Protein AF-A0A918UMA2-F1 (afdb_monomer_lite)

Foldseek 3Di:
DVVVVVLVPDDPLVNQLVVLVVLLVVCVVPDLQSNLLSQLSNVLSVVLCVLVVVLVVVVVCCVVVVDPDDPVNVVSVVVNVVSVVVSVVVNVVCVVVVVVVHDDADPPSNVVSCVVRPDD

Sequence (120 aa):
MSLIAAIAGLPLPIVNLLATLFFYLSNRKGTYFVRWHCTQALVSQVFLLGTNSVGFWWTVSVFMGDVDFTNQYMGYMVTLVLFNLAEFAATIYTAIQTRKGIHVEWWFYGNLTHLICPAK

Radius of gyration: 16.88 Å; chains: 1; bounding box: 39×29×46 Å

Organism: NCBI:txid346377

InterPro domains:
  IPR019109 Magnetosome protein MamF/MmsF [PF09685] (6-101)

pLDDT: mean 86.68, std 10.72, range [48.59, 95.88]

Structure (mmCIF, N/CA/C/O backbone):
data_AF-A0A918UMA2-F1
#
_entry.id   AF-A0A918UMA2-F1
#
loop_
_atom_site.group_PDB
_atom_site.id
_atom_site.type_symbol
_atom_site.label_atom_id
_atom_site.label_alt_id
_atom_site.label_comp_id
_atom_site.label_asym_id
_atom_site.label_entity_id
_atom_site.label_seq_id
_atom_site.pdbx_PDB_ins_code
_atom_site.Cartn_x
_atom_site.Cartn_y
_atom_site.Cartn_z
_atom_site.occupancy
_atom_site.B_iso_or_equiv
_atom_site.auth_seq_id
_atom_site.auth_comp_id
_atom_site.auth_asym_id
_atom_site.auth_atom_id
_atom_site.pdbx_PDB_model_num
ATOM 1 N N . MET A 1 1 ? 18.304 13.559 13.823 1.00 48.59 1 MET A N 1
ATOM 2 C CA . MET A 1 1 ? 18.564 14.125 12.477 1.00 48.59 1 MET A CA 1
ATOM 3 C C . MET A 1 1 ? 18.797 13.032 11.427 1.00 48.59 1 MET A C 1
ATOM 5 O O . MET A 1 1 ? 18.161 13.096 10.390 1.00 48.59 1 MET A O 1
ATOM 9 N N . SER A 1 2 ? 19.593 11.984 11.698 1.00 62.22 2 SER A N 1
ATOM 10 C CA . SER A 1 2 ? 19.835 10.886 10.731 1.00 62.22 2 SER A CA 1
ATOM 11 C C . SER A 1 2 ? 18.600 10.015 10.409 1.00 62.22 2 SER A C 1
ATOM 13 O O . SER A 1 2 ? 18.361 9.707 9.247 1.00 62.22 2 SER A O 1
ATOM 15 N N . LEU A 1 3 ? 17.752 9.698 11.398 1.00 49.84 3 LEU A N 1
ATOM 16 C CA . LEU A 1 3 ? 16.567 8.848 11.183 1.00 49.84 3 LEU A CA 1
ATOM 17 C C . LEU A 1 3 ? 15.540 9.473 10.217 1.00 49.84 3 LEU A C 1
ATOM 19 O O . LEU A 1 3 ? 14.949 8.779 9.404 1.00 49.84 3 LEU A O 1
ATOM 23 N N . ILE A 1 4 ? 15.358 10.796 10.276 1.00 55.97 4 ILE A N 1
ATOM 24 C CA . ILE A 1 4 ? 14.399 11.524 9.429 1.00 55.97 4 ILE A CA 1
ATOM 25 C C . ILE A 1 4 ? 14.901 11.595 7.981 1.00 55.97 4 ILE A C 1
ATOM 27 O O . ILE A 1 4 ? 14.106 11.444 7.062 1.00 55.97 4 ILE A O 1
ATOM 31 N N . ALA A 1 5 ? 16.214 11.739 7.769 1.00 54.94 5 ALA A N 1
ATOM 32 C CA . ALA A 1 5 ? 16.817 11.672 6.437 1.00 54.94 5 ALA A CA 1
ATOM 33 C C . ALA A 1 5 ? 16.719 10.260 5.827 1.00 54.94 5 ALA A C 1
ATOM 35 O O . ALA A 1 5 ? 16.433 10.124 4.641 1.00 54.94 5 ALA A O 1
ATOM 36 N N . ALA A 1 6 ? 16.877 9.210 6.642 1.00 56.66 6 ALA A N 1
ATOM 37 C CA . ALA A 1 6 ? 16.688 7.826 6.207 1.00 56.66 6 ALA A CA 1
ATOM 38 C C . ALA A 1 6 ? 15.221 7.517 5.848 1.00 56.66 6 ALA A C 1
ATOM 40 O O . ALA A 1 6 ? 14.962 6.828 4.868 1.00 56.66 6 ALA A O 1
ATOM 41 N N . ILE A 1 7 ? 14.260 8.066 6.601 1.00 58.66 7 ILE A N 1
ATOM 42 C CA . ILE A 1 7 ? 12.822 7.923 6.316 1.00 58.66 7 ILE A CA 1
ATOM 43 C C . ILE A 1 7 ? 12.410 8.744 5.083 1.00 58.66 7 ILE A C 1
ATOM 45 O O . ILE A 1 7 ? 11.602 8.270 4.294 1.00 58.66 7 ILE A O 1
ATOM 49 N N . ALA A 1 8 ? 12.986 9.933 4.876 1.00 57.31 8 ALA A N 1
ATOM 50 C CA . ALA A 1 8 ? 12.706 10.773 3.707 1.00 57.31 8 ALA A CA 1
ATOM 51 C C . ALA A 1 8 ? 13.289 10.212 2.396 1.00 57.31 8 ALA A C 1
ATOM 53 O O . ALA A 1 8 ? 12.756 10.494 1.327 1.00 57.31 8 ALA A O 1
ATOM 54 N N . GLY A 1 9 ? 14.376 9.433 2.474 1.00 53.72 9 GLY A N 1
ATOM 55 C CA . GLY A 1 9 ? 14.995 8.776 1.318 1.00 53.72 9 GLY A CA 1
ATOM 56 C C . GLY A 1 9 ? 14.391 7.416 0.957 1.00 53.72 9 GLY A C 1
ATOM 57 O O . GLY A 1 9 ? 14.704 6.874 -0.102 1.00 53.72 9 GLY A O 1
ATOM 58 N N . LEU A 1 10 ? 13.541 6.846 1.816 1.00 62.03 10 LEU A N 1
ATOM 59 C CA . LEU A 1 10 ? 12.862 5.589 1.521 1.00 62.03 10 LEU A CA 1
ATOM 60 C C . LEU A 1 10 ? 11.736 5.826 0.501 1.00 62.03 10 LEU A C 1
ATOM 62 O O . LEU A 1 10 ? 10.986 6.795 0.634 1.00 62.03 10 LEU A O 1
ATOM 66 N N . PRO A 1 11 ? 11.561 4.928 -0.486 1.00 68.75 11 PRO A N 1
ATOM 67 C CA . PRO A 1 11 ? 10.400 4.949 -1.360 1.00 68.75 11 PRO A CA 1
ATOM 68 C C . PRO A 1 11 ? 9.116 5.050 -0.532 1.00 68.75 11 PRO A C 1
ATOM 70 O O . PRO A 1 11 ? 8.931 4.284 0.418 1.00 68.75 11 PRO A O 1
ATOM 73 N N . LEU A 1 12 ? 8.218 5.961 -0.919 1.00 69.31 12 LEU A N 1
ATOM 74 C CA . LEU A 1 12 ? 6.922 6.179 -0.260 1.00 69.31 12 LEU A CA 1
ATOM 75 C C . LEU A 1 12 ? 6.173 4.870 0.091 1.00 69.31 12 LEU A C 1
ATOM 77 O O . LEU A 1 12 ? 5.657 4.782 1.208 1.00 69.31 12 LEU A O 1
ATOM 81 N N . PRO A 1 13 ? 6.168 3.817 -0.761 1.00 73.50 13 PRO A N 1
ATOM 82 C CA . PRO A 1 13 ? 5.539 2.538 -0.419 1.00 73.50 13 PRO A CA 1
ATOM 83 C C . PRO A 1 13 ? 6.145 1.836 0.807 1.00 73.50 13 PRO A C 1
ATOM 85 O O . PRO A 1 13 ? 5.418 1.242 1.600 1.00 73.50 13 PRO A O 1
ATOM 88 N N . ILE A 1 14 ? 7.466 1.917 1.007 1.00 79.12 14 ILE A N 1
ATOM 89 C CA . ILE A 1 14 ? 8.140 1.266 2.144 1.00 79.12 14 ILE A CA 1
ATOM 90 C C . ILE A 1 14 ? 7.789 1.985 3.447 1.00 79.12 14 ILE A C 1
ATOM 92 O O . ILE A 1 14 ? 7.527 1.342 4.465 1.00 79.12 14 ILE A O 1
ATOM 96 N N . VAL A 1 15 ? 7.729 3.317 3.409 1.00 82.88 15 VAL A N 1
ATOM 97 C CA . VAL A 1 15 ? 7.318 4.121 4.565 1.00 82.88 15 VAL A CA 1
ATOM 98 C C . VAL A 1 15 ? 5.868 3.810 4.947 1.00 82.88 15 VAL A C 1
ATOM 100 O O . VAL A 1 15 ? 5.594 3.585 6.127 1.00 82.88 15 VAL A O 1
ATOM 103 N N . ASN A 1 16 ? 4.957 3.712 3.973 1.00 85.62 16 ASN A N 1
ATOM 104 C CA . ASN A 1 16 ? 3.553 3.369 4.228 1.00 85.62 16 ASN A CA 1
ATOM 105 C C . ASN A 1 16 ? 3.381 1.955 4.804 1.00 85.62 16 ASN A C 1
ATOM 107 O O . ASN A 1 16 ? 2.604 1.759 5.745 1.00 85.62 16 ASN A O 1
ATOM 111 N N . LEU A 1 17 ? 4.133 0.973 4.302 1.00 86.38 17 LEU A N 1
ATOM 112 C CA . LEU A 1 17 ? 4.119 -0.384 4.846 1.00 86.38 17 LEU A CA 1
ATOM 113 C C . LEU A 1 17 ? 4.607 -0.417 6.299 1.00 86.38 17 LEU A C 1
ATOM 115 O O . LEU A 1 17 ? 3.959 -1.012 7.158 1.00 86.38 17 LEU A O 1
ATOM 119 N N . LEU A 1 18 ? 5.729 0.240 6.598 1.00 87.06 18 LEU A N 1
ATOM 120 C CA . LEU A 1 18 ? 6.245 0.294 7.966 1.00 87.06 18 LEU A CA 1
ATOM 121 C C . LEU A 1 18 ? 5.265 1.012 8.898 1.00 87.06 18 LEU A C 1
ATOM 123 O O . LEU A 1 18 ? 4.997 0.523 9.996 1.00 87.06 18 LEU A O 1
ATOM 127 N N . ALA A 1 19 ? 4.683 2.128 8.456 1.00 86.88 19 ALA A N 1
ATOM 128 C CA . ALA A 1 19 ? 3.691 2.865 9.230 1.00 86.88 19 ALA A CA 1
ATOM 129 C C . ALA A 1 19 ? 2.470 1.993 9.568 1.00 86.88 19 ALA A C 1
ATOM 131 O O . ALA A 1 19 ? 2.082 1.904 10.735 1.00 86.88 19 ALA A O 1
ATOM 132 N N . THR A 1 20 ? 1.900 1.302 8.578 1.00 90.12 20 THR A N 1
ATOM 133 C CA . THR A 1 20 ? 0.747 0.408 8.790 1.00 90.12 20 THR A CA 1
ATOM 134 C C . THR A 1 20 ? 1.102 -0.810 9.640 1.00 90.12 20 THR A C 1
ATOM 136 O O . THR A 1 20 ? 0.307 -1.199 10.499 1.00 90.12 20 THR A O 1
ATOM 139 N N . LEU A 1 21 ? 2.310 -1.361 9.500 1.00 90.31 21 LEU A N 1
ATOM 140 C CA . LEU A 1 21 ? 2.803 -2.456 10.335 1.00 90.31 21 LEU A CA 1
ATOM 141 C C . LEU A 1 21 ? 2.922 -2.043 11.805 1.00 90.31 21 LEU A C 1
ATOM 143 O O . LEU A 1 21 ? 2.391 -2.730 12.680 1.00 90.31 21 LEU A O 1
ATOM 147 N N . PHE A 1 22 ? 3.583 -0.920 12.096 1.00 90.25 22 PHE A N 1
ATOM 148 C CA . PHE A 1 22 ? 3.702 -0.426 13.469 1.00 90.25 22 PHE A CA 1
ATOM 149 C C . PHE A 1 22 ? 2.336 -0.076 14.061 1.00 90.25 22 PHE A C 1
ATOM 151 O O . PHE A 1 22 ? 2.071 -0.394 15.224 1.00 90.25 22 PHE A O 1
ATOM 158 N N . PHE A 1 23 ? 1.442 0.511 13.263 1.00 88.00 23 PHE A N 1
ATOM 159 C CA . PHE A 1 23 ? 0.089 0.835 13.703 1.00 88.00 23 PHE A CA 1
ATOM 160 C C . PHE A 1 23 ? -0.726 -0.424 14.035 1.00 88.00 23 PHE A C 1
ATOM 162 O O . PHE A 1 23 ? -1.381 -0.478 15.080 1.00 88.00 23 PHE A O 1
ATOM 169 N N . TYR A 1 24 ? -0.619 -1.471 13.214 1.00 89.56 24 TYR A N 1
ATOM 170 C CA . TYR A 1 24 ? -1.203 -2.779 13.499 1.00 89.56 24 TYR A CA 1
ATOM 171 C C . TYR A 1 24 ? -0.624 -3.408 14.774 1.00 89.56 24 TYR A C 1
ATOM 173 O O . TYR A 1 24 ? -1.381 -3.843 15.644 1.00 89.56 24 TYR A O 1
ATOM 181 N N . LEU A 1 25 ? 0.704 -3.419 14.932 1.00 88.38 25 LEU A N 1
ATOM 182 C CA . LEU A 1 25 ? 1.360 -3.990 16.113 1.00 88.38 25 LEU A CA 1
ATOM 183 C C . LEU A 1 25 ? 0.971 -3.261 17.404 1.00 88.38 25 LEU A C 1
ATOM 185 O O . LEU A 1 25 ? 0.756 -3.916 18.425 1.00 88.38 25 LEU A O 1
ATOM 189 N N . SER A 1 26 ? 0.832 -1.935 17.352 1.00 90.25 26 SER A N 1
ATOM 190 C CA . SER A 1 26 ? 0.386 -1.114 18.483 1.00 90.25 26 SER A CA 1
ATOM 191 C C . SER A 1 26 ? -1.066 -1.417 18.876 1.00 90.25 26 SER A C 1
ATOM 193 O O . SER A 1 26 ? -1.381 -1.525 20.061 1.00 90.25 26 SER A O 1
ATOM 195 N N . ASN A 1 27 ? -1.937 -1.659 17.892 1.00 87.62 27 ASN A N 1
ATOM 196 C CA . ASN A 1 27 ? -3.375 -1.845 18.107 1.00 87.62 27 ASN A CA 1
ATOM 197 C C . ASN A 1 27 ? -3.841 -3.310 18.107 1.00 87.62 27 ASN A C 1
ATOM 199 O O . ASN A 1 27 ? -5.040 -3.580 18.194 1.00 87.62 27 ASN A O 1
ATOM 203 N N . ARG A 1 28 ? -2.927 -4.288 18.078 1.00 82.62 28 ARG A N 1
ATOM 204 C CA . ARG A 1 28 ? -3.278 -5.724 18.030 1.00 82.62 28 ARG A CA 1
ATOM 205 C C . ARG A 1 28 ? -4.127 -6.213 19.215 1.00 82.62 28 ARG A C 1
ATOM 207 O O . ARG A 1 28 ? -4.814 -7.226 19.091 1.00 82.62 28 ARG A O 1
ATOM 214 N N . LYS A 1 29 ? -4.051 -5.527 20.363 1.00 83.12 29 LYS A N 1
ATOM 215 C CA . LYS A 1 29 ? -4.846 -5.795 21.581 1.00 83.12 29 LYS A CA 1
ATOM 216 C C . LYS A 1 29 ? -6.037 -4.836 21.750 1.00 83.12 29 LYS A C 1
ATOM 218 O O . LYS A 1 29 ? -6.697 -4.886 22.781 1.00 83.12 29 LYS A O 1
ATOM 223 N N . GLY A 1 30 ? -6.276 -3.948 20.783 1.00 83.75 30 GLY A N 1
ATOM 224 C CA . GLY A 1 30 ? -7.388 -3.001 20.801 1.00 83.75 30 GLY A CA 1
ATOM 225 C C . GLY A 1 30 ? -8.741 -3.658 20.518 1.00 83.75 30 GLY A C 1
ATOM 226 O O . GLY A 1 30 ? -8.865 -4.883 20.454 1.00 83.75 30 GLY A O 1
ATOM 227 N N . THR A 1 31 ? -9.766 -2.825 20.325 1.00 90.69 31 THR A N 1
ATOM 228 C CA . THR A 1 31 ? -11.111 -3.286 19.955 1.00 90.69 31 THR A CA 1
ATOM 229 C C . THR A 1 31 ? -11.104 -3.969 18.588 1.00 90.69 31 THR A C 1
ATOM 231 O O . THR A 1 31 ? -10.238 -3.704 17.748 1.00 90.69 31 THR A O 1
ATOM 234 N N . TYR A 1 32 ? -12.094 -4.835 18.347 1.00 89.31 32 TYR A N 1
ATOM 235 C CA . TYR A 1 32 ? -12.234 -5.536 17.069 1.00 89.31 32 TYR A CA 1
ATOM 236 C C . TYR A 1 32 ? -12.219 -4.568 15.879 1.00 89.31 32 TYR A C 1
ATOM 238 O O . TYR A 1 32 ? -11.447 -4.765 14.948 1.00 89.31 32 TYR A O 1
ATOM 246 N N . PHE A 1 33 ? -12.985 -3.478 15.970 1.00 89.50 33 PHE A N 1
ATOM 247 C CA . PHE A 1 33 ? -13.071 -2.443 14.940 1.00 89.50 33 PHE A CA 1
ATOM 248 C C . PHE A 1 33 ? -11.700 -1.859 14.569 1.00 89.50 33 PHE A C 1
ATOM 250 O O . PHE A 1 33 ? -11.333 -1.821 13.396 1.00 89.50 33 PHE A O 1
ATOM 257 N N . VAL A 1 34 ? -10.911 -1.446 15.569 1.00 89.00 34 VAL A N 1
ATOM 258 C CA . VAL A 1 34 ? -9.586 -0.856 15.323 1.00 89.00 34 VAL A CA 1
ATOM 259 C C . VAL A 1 34 ? -8.643 -1.907 14.747 1.00 89.00 34 VAL A C 1
ATOM 261 O O . VAL A 1 34 ? -7.982 -1.650 13.740 1.00 89.00 34 VAL A O 1
ATOM 264 N N . ARG A 1 35 ? -8.610 -3.107 15.340 1.00 90.88 35 ARG A N 1
ATOM 265 C CA . ARG A 1 35 ? -7.748 -4.201 14.878 1.00 90.88 35 ARG A CA 1
ATOM 266 C C . ARG A 1 35 ? -8.047 -4.576 13.428 1.00 90.88 35 ARG A C 1
ATOM 268 O O . ARG A 1 35 ? -7.114 -4.709 12.645 1.00 90.88 35 ARG A O 1
ATOM 275 N N . TRP A 1 36 ? -9.324 -4.694 13.069 1.00 93.62 36 TRP A N 1
ATOM 276 C CA . TRP A 1 36 ? -9.765 -5.045 11.723 1.00 93.62 36 TRP A CA 1
ATOM 277 C C . TRP A 1 36 ? -9.317 -4.007 10.692 1.00 93.62 36 TRP A C 1
ATOM 279 O O . TRP A 1 36 ? -8.674 -4.364 9.709 1.00 93.62 36 TRP A O 1
ATOM 289 N N . HIS A 1 37 ? -9.539 -2.713 10.947 1.00 91.88 37 HIS A N 1
ATOM 290 C CA . HIS A 1 37 ? -9.099 -1.662 10.023 1.00 91.88 37 HIS A CA 1
ATOM 291 C C . HIS A 1 37 ? -7.574 -1.573 9.901 1.00 91.88 37 HIS A C 1
ATOM 293 O O . HIS A 1 37 ? -7.066 -1.356 8.801 1.00 91.88 37 HIS A O 1
ATOM 299 N N . CYS A 1 38 ? -6.837 -1.808 10.993 1.00 91.75 38 CYS A N 1
ATOM 300 C CA . CYS A 1 38 ? -5.378 -1.915 10.932 1.00 91.75 38 CYS A CA 1
ATOM 301 C C . CYS A 1 38 ? -4.932 -3.099 10.066 1.00 91.75 38 CYS A C 1
ATOM 303 O O . CYS A 1 38 ? -3.980 -2.974 9.303 1.00 91.75 38 CYS A O 1
ATOM 305 N N . THR A 1 39 ? -5.608 -4.246 10.175 1.00 92.75 39 THR A N 1
ATOM 306 C CA . THR A 1 39 ? -5.303 -5.426 9.362 1.00 92.75 39 THR A CA 1
ATOM 307 C C . THR A 1 39 ? -5.634 -5.192 7.889 1.00 92.75 39 THR A C 1
ATOM 309 O O . THR A 1 39 ? -4.788 -5.494 7.054 1.00 92.75 39 THR A O 1
ATOM 312 N N . GLN A 1 40 ? -6.781 -4.587 7.558 1.00 93.12 40 GLN A N 1
ATOM 313 C CA . GLN A 1 40 ? -7.127 -4.251 6.170 1.00 93.12 40 GLN A CA 1
ATOM 314 C C . GLN A 1 40 ? -6.079 -3.333 5.529 1.00 93.12 40 GLN A C 1
ATOM 316 O O . GLN A 1 40 ? -5.638 -3.597 4.412 1.00 93.12 40 GLN A O 1
ATOM 321 N N . ALA A 1 41 ? -5.646 -2.294 6.251 1.00 92.62 41 ALA A N 1
ATOM 322 C CA . ALA A 1 41 ? -4.609 -1.381 5.775 1.00 92.62 41 ALA A CA 1
ATOM 323 C C . ALA A 1 41 ? -3.241 -2.072 5.640 1.00 92.62 41 ALA A C 1
ATOM 325 O O . ALA A 1 41 ? -2.517 -1.839 4.681 1.00 92.62 41 ALA A O 1
ATOM 326 N N . LEU A 1 42 ? -2.873 -2.959 6.570 1.00 93.19 42 LEU A N 1
ATOM 327 C CA . LEU A 1 42 ? -1.623 -3.713 6.459 1.00 93.19 42 LEU A CA 1
ATOM 328 C C . LEU A 1 42 ? -1.637 -4.648 5.241 1.00 93.19 42 LEU A C 1
ATOM 330 O O . LEU A 1 42 ? -0.657 -4.716 4.504 1.0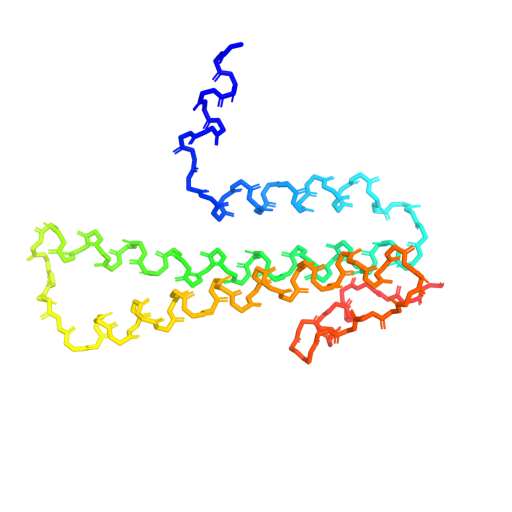0 93.19 42 LEU A O 1
ATOM 334 N N . VAL A 1 43 ? -2.750 -5.350 5.013 1.00 93.12 43 VAL A N 1
ATOM 335 C CA . VAL A 1 43 ? -2.904 -6.238 3.856 1.00 93.12 43 VAL A CA 1
ATOM 336 C C . VAL A 1 43 ? -2.811 -5.435 2.556 1.00 93.12 43 VAL A C 1
ATOM 338 O O . VAL A 1 43 ? -2.065 -5.847 1.669 1.00 93.12 43 VAL A O 1
ATOM 341 N N . SER A 1 44 ? -3.471 -4.272 2.445 1.00 93.12 44 SER A N 1
ATOM 342 C CA . SER A 1 44 ? -3.367 -3.436 1.236 1.00 93.12 44 SER A CA 1
ATOM 343 C C . SER A 1 44 ? -1.923 -3.011 0.951 1.00 93.12 44 SER A C 1
ATOM 345 O O . SER A 1 44 ? -1.464 -3.121 -0.187 1.00 93.12 44 SER A O 1
ATOM 347 N N . GLN A 1 45 ? -1.172 -2.615 1.984 1.00 92.25 45 GLN A N 1
ATOM 348 C CA . GLN A 1 45 ? 0.226 -2.206 1.839 1.00 92.25 45 GLN A CA 1
ATOM 349 C C . GLN A 1 45 ? 1.157 -3.368 1.470 1.00 92.25 45 GLN A C 1
ATOM 351 O O . GLN A 1 45 ? 2.089 -3.177 0.690 1.00 92.25 45 GLN A O 1
ATOM 356 N N . VAL A 1 46 ? 0.902 -4.586 1.960 1.00 91.81 46 VAL A N 1
ATOM 357 C CA . VAL A 1 46 ? 1.663 -5.782 1.548 1.00 91.81 46 VAL A CA 1
ATOM 358 C C . VAL A 1 46 ? 1.437 -6.094 0.065 1.00 91.81 46 VAL A C 1
ATOM 360 O O . VAL A 1 46 ? 2.396 -6.380 -0.653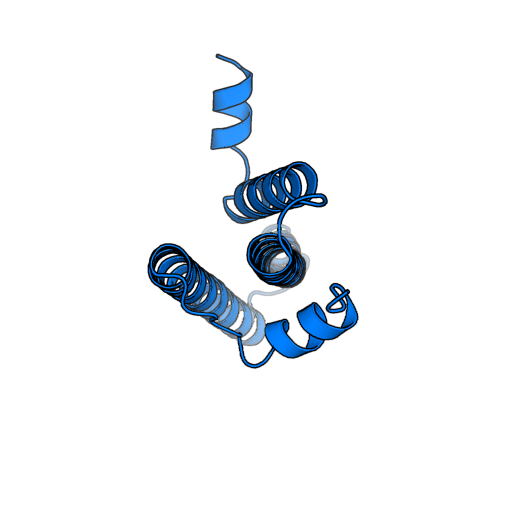 1.00 91.81 46 VAL A O 1
ATOM 363 N N . PHE A 1 47 ? 0.196 -5.993 -0.421 1.00 91.38 47 PHE A N 1
ATOM 364 C CA . PHE A 1 47 ? -0.102 -6.172 -1.846 1.00 91.38 47 PHE A CA 1
ATOM 365 C C . PHE A 1 47 ? 0.558 -5.088 -2.707 1.00 91.38 47 PHE A C 1
ATOM 367 O O . PHE A 1 47 ? 1.204 -5.414 -3.707 1.00 91.38 47 PHE A O 1
ATOM 374 N N . LEU A 1 48 ? 0.467 -3.820 -2.290 1.00 91.44 48 LEU A N 1
ATOM 375 C CA . LEU A 1 48 ? 1.144 -2.711 -2.963 1.00 91.44 48 LEU A CA 1
ATOM 376 C C . LEU A 1 48 ? 2.660 -2.892 -3.002 1.00 91.44 48 LEU A C 1
ATOM 378 O O . LEU A 1 48 ? 3.278 -2.564 -4.014 1.00 91.44 48 LEU A O 1
ATOM 382 N N . LEU A 1 49 ? 3.275 -3.397 -1.931 1.00 90.75 49 LEU A N 1
ATOM 383 C CA . LEU A 1 49 ? 4.708 -3.682 -1.921 1.00 90.75 49 LEU A CA 1
ATOM 384 C C . LEU A 1 49 ? 5.062 -4.692 -3.018 1.00 90.75 49 LEU A C 1
ATOM 386 O O . LEU A 1 49 ? 6.035 -4.476 -3.740 1.00 90.75 49 LEU A O 1
ATOM 390 N N . GLY A 1 50 ? 4.272 -5.758 -3.171 1.00 90.69 50 GLY A N 1
ATOM 391 C CA . GLY A 1 50 ? 4.480 -6.766 -4.209 1.00 90.69 50 GLY A CA 1
ATOM 392 C C . GLY A 1 50 ? 4.431 -6.170 -5.617 1.00 90.69 50 GLY A C 1
ATOM 393 O O . GLY A 1 50 ? 5.379 -6.325 -6.389 1.00 90.69 50 GLY A O 1
ATOM 39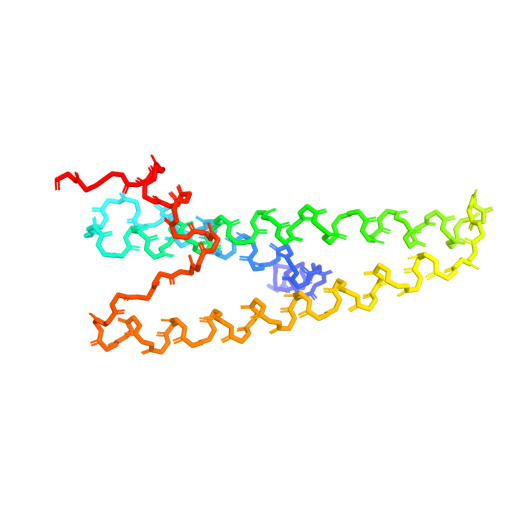4 N N . THR A 1 51 ? 3.374 -5.418 -5.936 1.00 91.56 51 THR A N 1
ATOM 395 C CA . THR A 1 51 ? 3.218 -4.805 -7.266 1.00 91.56 51 THR A CA 1
ATOM 396 C C . THR A 1 51 ? 4.280 -3.737 -7.538 1.00 91.56 51 THR A C 1
ATOM 398 O O . THR A 1 51 ? 4.859 -3.706 -8.628 1.00 91.56 51 THR A O 1
ATOM 401 N N . ASN A 1 52 ? 4.599 -2.895 -6.549 1.00 90.69 52 ASN A N 1
ATOM 402 C CA . ASN A 1 52 ? 5.658 -1.891 -6.676 1.00 90.69 52 ASN A CA 1
ATOM 403 C C . ASN A 1 52 ? 7.046 -2.529 -6.834 1.00 90.69 52 ASN A C 1
ATOM 405 O O . ASN A 1 52 ? 7.843 -2.039 -7.628 1.00 90.69 52 ASN A O 1
ATOM 409 N N . SER A 1 53 ? 7.328 -3.639 -6.145 1.00 89.75 53 SER A N 1
ATOM 410 C CA . SER A 1 53 ? 8.620 -4.335 -6.251 1.00 89.75 53 SER A CA 1
ATOM 411 C C . SER A 1 53 ? 8.843 -4.924 -7.643 1.00 89.75 53 SER A C 1
ATOM 413 O O . SER A 1 53 ? 9.940 -4.806 -8.183 1.00 89.75 53 SER A O 1
ATOM 415 N N . VAL A 1 54 ? 7.807 -5.510 -8.255 1.00 91.31 54 VAL A N 1
ATOM 416 C CA . VAL A 1 54 ? 7.881 -5.999 -9.643 1.00 91.31 54 VAL A CA 1
ATOM 417 C C . VAL A 1 54 ? 8.159 -4.843 -10.607 1.00 91.31 54 VAL A C 1
ATOM 419 O O . VAL A 1 54 ? 9.052 -4.949 -11.443 1.00 91.31 54 VAL A O 1
ATOM 422 N N . GLY A 1 55 ? 7.458 -3.714 -10.452 1.00 91.12 55 GLY A N 1
ATOM 423 C CA . GLY A 1 55 ? 7.699 -2.524 -11.275 1.00 91.12 55 GLY A CA 1
ATOM 424 C C . GLY A 1 55 ? 9.101 -1.953 -11.101 1.00 91.12 55 GLY A C 1
ATOM 425 O O . GLY A 1 55 ? 9.745 -1.594 -12.083 1.00 91.12 55 GLY A O 1
ATOM 426 N N . PHE A 1 56 ? 9.600 -1.923 -9.866 1.00 90.69 56 PHE A N 1
ATOM 427 C CA . PHE A 1 56 ? 10.948 -1.463 -9.555 1.00 90.69 56 PHE A CA 1
ATOM 428 C C . PHE A 1 56 ? 12.013 -2.330 -10.233 1.00 90.69 56 PHE A C 1
ATOM 430 O O . PHE A 1 56 ? 12.846 -1.797 -10.960 1.00 90.69 56 PHE A O 1
ATOM 437 N N . TRP A 1 57 ? 11.965 -3.654 -10.061 1.00 89.75 57 TRP A N 1
ATOM 438 C CA . TRP A 1 57 ? 12.955 -4.548 -10.669 1.00 89.75 57 TRP A CA 1
ATOM 439 C C . TRP A 1 57 ? 12.888 -4.558 -12.194 1.00 89.75 57 TRP A C 1
ATOM 441 O O . TRP A 1 57 ? 13.930 -4.608 -12.841 1.00 89.75 57 TRP A O 1
ATOM 451 N N . TRP A 1 58 ? 11.691 -4.432 -12.770 1.00 91.56 58 TRP A N 1
ATOM 452 C CA . TRP A 1 58 ? 11.545 -4.276 -14.217 1.00 91.56 58 TRP A CA 1
ATOM 453 C C . TRP A 1 58 ? 12.115 -2.934 -14.704 1.00 91.56 58 TRP A C 1
ATOM 455 O O . TRP A 1 58 ? 12.793 -2.871 -15.722 1.00 91.56 58 TRP A O 1
ATOM 465 N N . THR A 1 59 ? 11.922 -1.851 -13.947 1.00 90.12 59 THR A N 1
ATOM 466 C CA . THR A 1 59 ? 12.541 -0.552 -14.264 1.00 90.12 59 THR A CA 1
ATOM 467 C C . THR A 1 59 ? 14.068 -0.647 -14.216 1.00 90.12 59 THR A C 1
ATOM 469 O O . THR A 1 59 ? 14.748 -0.119 -15.095 1.00 90.12 59 THR A O 1
ATOM 472 N N . VAL A 1 60 ? 14.612 -1.345 -13.213 1.00 90.44 60 VAL A N 1
ATOM 473 C CA . VAL A 1 60 ? 16.056 -1.587 -13.086 1.00 90.44 60 VAL A CA 1
ATOM 474 C C . VAL A 1 60 ? 16.582 -2.387 -14.278 1.00 90.44 60 VAL A C 1
ATOM 476 O O . VAL A 1 60 ? 17.574 -1.968 -14.865 1.00 90.44 60 VAL A O 1
ATOM 479 N N . SER A 1 61 ? 15.917 -3.472 -14.690 1.00 89.69 61 SER A N 1
ATOM 480 C CA . SER A 1 61 ? 16.378 -4.286 -15.827 1.00 89.69 61 SER A CA 1
ATOM 481 C C . SER A 1 61 ? 16.338 -3.529 -17.158 1.00 89.69 61 SER A C 1
ATOM 483 O O . SER A 1 61 ? 17.251 -3.673 -17.970 1.00 89.69 61 SER A O 1
ATOM 485 N N . VAL A 1 62 ? 15.341 -2.661 -17.360 1.00 92.12 62 VAL A N 1
ATOM 486 C CA . VAL A 1 62 ? 15.287 -1.764 -18.526 1.00 92.12 62 VAL A CA 1
ATOM 487 C C . VAL A 1 62 ? 16.431 -0.748 -18.494 1.00 92.12 62 VAL A C 1
ATOM 489 O O . VAL A 1 62 ? 17.054 -0.487 -19.5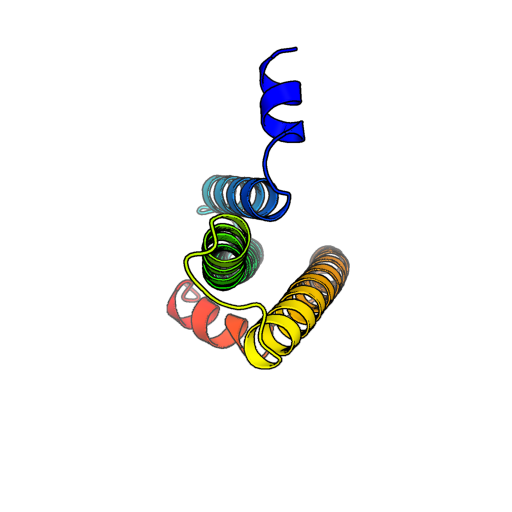19 1.00 92.12 62 VAL A O 1
ATOM 492 N N . PHE A 1 63 ? 16.751 -0.189 -17.323 1.00 91.19 63 PHE A N 1
ATOM 493 C CA . PHE A 1 63 ? 17.840 0.783 -17.186 1.00 91.19 63 PHE A CA 1
ATOM 494 C C . PHE A 1 63 ? 19.233 0.153 -17.338 1.00 91.19 63 PHE A C 1
ATOM 496 O O . PHE A 1 63 ? 20.140 0.790 -17.869 1.00 91.19 63 PHE A O 1
ATOM 503 N N . MET A 1 64 ? 19.406 -1.094 -16.891 1.00 92.25 64 MET A N 1
ATOM 504 C CA . MET A 1 64 ? 20.652 -1.855 -17.055 1.00 92.25 64 MET A CA 1
ATOM 505 C C . MET A 1 64 ? 20.839 -2.390 -18.484 1.00 92.25 64 MET A C 1
ATOM 507 O O . MET A 1 64 ? 21.937 -2.822 -18.824 1.00 92.25 64 MET A O 1
ATOM 511 N N . GLY A 1 65 ? 19.810 -2.302 -19.334 1.00 88.56 65 GLY A N 1
ATOM 512 C CA . GLY A 1 65 ? 19.850 -2.762 -20.724 1.00 88.56 65 GLY A CA 1
ATOM 513 C C . GLY A 1 65 ? 19.631 -4.268 -20.891 1.00 88.56 65 GLY A C 1
ATOM 514 O O . GLY A 1 65 ? 19.857 -4.790 -21.978 1.00 88.56 65 GLY A O 1
ATOM 515 N N . ASP A 1 66 ? 19.180 -4.961 -19.841 1.00 86.44 66 ASP A N 1
ATOM 516 C CA . ASP A 1 66 ? 18.891 -6.400 -19.879 1.00 86.44 66 ASP A CA 1
ATOM 517 C C . ASP A 1 66 ? 17.567 -6.706 -20.602 1.00 86.44 66 ASP A C 1
ATOM 519 O O . ASP A 1 66 ? 17.356 -7.817 -21.091 1.00 86.44 66 ASP A O 1
ATOM 523 N N . VAL A 1 67 ? 16.647 -5.735 -20.636 1.00 88.06 67 VAL A N 1
ATOM 524 C CA . VAL A 1 67 ? 15.313 -5.862 -21.238 1.00 88.06 67 VAL A CA 1
ATOM 525 C C . VAL A 1 67 ? 14.972 -4.595 -22.017 1.00 88.06 67 VAL A C 1
ATOM 527 O O . VAL A 1 67 ? 15.158 -3.485 -21.522 1.00 88.06 67 VAL A O 1
ATOM 530 N N . ASP A 1 68 ? 14.410 -4.756 -23.213 1.00 89.12 68 ASP A N 1
ATOM 531 C CA . ASP A 1 68 ? 13.972 -3.624 -24.026 1.00 89.12 68 ASP A CA 1
ATOM 532 C C . ASP A 1 68 ? 12.798 -2.865 -23.390 1.00 89.12 68 ASP A C 1
ATOM 534 O O . ASP A 1 68 ? 11.917 -3.422 -22.723 1.00 89.12 68 ASP A O 1
ATOM 538 N N . PHE A 1 69 ? 12.738 -1.564 -23.668 1.00 90.25 69 PHE A N 1
ATOM 539 C CA . PHE A 1 69 ? 11.585 -0.742 -23.327 1.00 90.25 69 PHE A CA 1
ATOM 540 C C . PHE A 1 69 ? 10.395 -1.117 -24.226 1.00 90.25 69 PHE A C 1
ATOM 542 O O . PHE A 1 69 ? 10.337 -0.755 -25.400 1.00 90.25 69 PHE A O 1
ATOM 549 N N . THR A 1 70 ? 9.437 -1.864 -23.674 1.00 93.75 70 THR A N 1
ATOM 550 C CA . THR A 1 70 ? 8.285 -2.405 -24.415 1.00 93.75 70 THR A CA 1
ATOM 551 C C . THR A 1 70 ? 6.964 -1.730 -24.040 1.00 93.75 70 THR A C 1
ATOM 553 O O . THR A 1 70 ? 6.793 -1.182 -22.949 1.00 93.75 70 THR A O 1
ATOM 556 N N . ASN A 1 71 ? 5.959 -1.864 -24.914 1.00 94.69 71 ASN A N 1
ATOM 557 C CA . ASN A 1 71 ? 4.581 -1.444 -24.620 1.00 94.69 71 ASN A CA 1
ATOM 558 C C . ASN A 1 71 ? 4.001 -2.150 -23.380 1.00 94.69 71 ASN A C 1
ATOM 560 O O . ASN A 1 71 ? 3.178 -1.574 -22.673 1.00 94.69 71 ASN A O 1
ATOM 564 N N . GLN A 1 72 ? 4.434 -3.385 -23.101 1.00 94.06 72 GLN A N 1
ATOM 565 C CA . GLN A 1 72 ? 4.024 -4.133 -21.910 1.00 94.06 72 GLN A CA 1
ATOM 566 C C . GLN A 1 72 ? 4.546 -3.476 -20.632 1.00 94.06 72 GLN A C 1
ATOM 568 O O . GLN A 1 72 ? 3.773 -3.281 -19.695 1.00 94.06 72 GLN A O 1
ATOM 573 N N . TYR A 1 73 ? 5.821 -3.075 -20.622 1.00 92.94 73 TYR A N 1
ATOM 574 C CA . TYR A 1 73 ? 6.408 -2.323 -19.516 1.00 92.94 73 TYR A CA 1
ATOM 575 C C . TYR A 1 73 ? 5.663 -1.001 -19.289 1.00 92.94 73 TYR A C 1
ATOM 577 O O . TYR A 1 73 ? 5.226 -0.725 -18.173 1.00 92.94 73 TYR A O 1
ATOM 585 N N . MET A 1 74 ? 5.424 -0.216 -20.347 1.00 93.50 74 MET A N 1
ATOM 586 C CA . MET A 1 74 ? 4.659 1.033 -20.231 1.00 93.50 74 MET A CA 1
ATOM 587 C C . MET A 1 74 ? 3.252 0.807 -19.670 1.00 93.50 74 MET A C 1
ATOM 589 O O . MET A 1 74 ? 2.830 1.525 -18.762 1.00 93.50 74 MET A O 1
ATOM 593 N N . GLY A 1 75 ? 2.536 -0.198 -20.185 1.00 95.88 75 GLY A N 1
ATOM 594 C CA . GLY A 1 75 ? 1.206 -0.559 -19.700 1.00 95.88 75 GLY A CA 1
ATOM 595 C C . GLY A 1 75 ? 1.222 -0.918 -18.216 1.00 95.88 75 GLY A C 1
ATOM 596 O O . GLY A 1 75 ? 0.431 -0.375 -17.446 1.00 95.88 75 GLY A O 1
ATOM 597 N N . TYR A 1 76 ? 2.180 -1.751 -17.800 1.00 94.81 76 TYR A N 1
ATOM 598 C CA . TYR A 1 76 ? 2.363 -2.120 -16.400 1.00 94.81 76 TYR A CA 1
ATOM 599 C C . TYR A 1 76 ? 2.627 -0.899 -15.510 1.00 94.81 76 TYR A C 1
ATOM 601 O O . TYR A 1 76 ? 1.985 -0.750 -14.471 1.00 94.81 76 TYR A O 1
ATOM 609 N N . MET A 1 77 ? 3.516 0.010 -15.922 1.00 93.38 77 MET A N 1
ATOM 610 C CA . MET A 1 77 ? 3.844 1.211 -15.145 1.00 93.38 77 MET A CA 1
ATOM 611 C C . MET A 1 77 ? 2.645 2.155 -14.993 1.00 93.38 77 MET A C 1
ATOM 613 O O . MET A 1 77 ? 2.412 2.674 -13.900 1.00 93.38 77 MET A O 1
ATOM 617 N N . VAL A 1 78 ? 1.835 2.335 -16.042 1.00 95.38 78 VAL A N 1
ATOM 618 C CA . VAL A 1 78 ? 0.588 3.116 -15.956 1.00 95.38 78 VAL A CA 1
ATOM 619 C C . VAL A 1 78 ? -0.393 2.460 -14.985 1.00 95.38 78 VAL A C 1
ATOM 621 O O . VAL A 1 78 ? -0.931 3.136 -14.105 1.00 95.38 78 VAL A O 1
ATOM 624 N N . THR A 1 79 ? -0.598 1.144 -15.087 1.00 94.75 79 THR A N 1
ATOM 625 C CA . THR A 1 79 ? -1.453 0.401 -14.150 1.00 94.75 79 THR A CA 1
ATOM 626 C C . THR A 1 79 ? -0.952 0.531 -12.712 1.00 94.75 79 THR A C 1
ATOM 628 O O . THR A 1 79 ? -1.750 0.771 -11.809 1.00 94.75 79 THR A O 1
ATOM 631 N N . LEU A 1 80 ? 0.358 0.443 -12.490 1.00 93.69 80 LEU A N 1
ATOM 632 C CA . LEU A 1 80 ? 0.984 0.571 -11.177 1.00 93.69 80 LEU A CA 1
ATOM 633 C C . LEU A 1 80 ? 0.752 1.954 -10.557 1.00 93.69 80 LEU A C 1
ATOM 635 O O . LEU A 1 80 ? 0.426 2.044 -9.370 1.00 93.69 80 LEU A O 1
ATOM 639 N N . VAL A 1 81 ? 0.855 3.027 -11.345 1.00 92.31 81 VAL A N 1
ATOM 640 C CA . VAL A 1 81 ? 0.537 4.389 -10.885 1.00 92.31 81 VAL A CA 1
ATOM 641 C C . VAL A 1 81 ? -0.943 4.510 -10.521 1.00 92.31 81 VAL A C 1
ATOM 643 O O . VAL A 1 81 ? -1.267 5.008 -9.442 1.00 92.31 81 VAL A O 1
ATOM 646 N N . LEU A 1 82 ? -1.844 4.009 -11.371 1.00 94.62 82 LEU A N 1
ATOM 647 C CA . LEU A 1 82 ? -3.286 4.032 -11.103 1.00 94.62 82 LEU A CA 1
ATOM 648 C C . LEU A 1 82 ? -3.649 3.250 -9.834 1.00 94.62 82 LEU A C 1
ATOM 650 O O . LEU A 1 82 ? -4.442 3.735 -9.030 1.00 94.62 82 LEU A O 1
ATOM 654 N N . PHE A 1 83 ? -3.040 2.082 -9.616 1.00 92.06 83 PHE A N 1
ATOM 655 C CA . PHE A 1 83 ? -3.245 1.285 -8.405 1.00 92.06 83 PHE A CA 1
ATOM 656 C C . PHE A 1 83 ? -2.775 2.014 -7.143 1.00 92.06 83 PHE A C 1
ATOM 658 O O . PHE A 1 83 ? -3.511 2.040 -6.159 1.00 92.06 83 PHE A O 1
ATOM 665 N N . ASN A 1 84 ? -1.593 2.643 -7.166 1.00 91.19 84 ASN A N 1
ATOM 666 C CA . ASN A 1 84 ? -1.105 3.430 -6.027 1.00 91.19 84 ASN A CA 1
ATOM 667 C C . ASN A 1 84 ? -2.029 4.624 -5.726 1.00 91.19 84 ASN A C 1
ATOM 669 O O . ASN A 1 84 ? -2.338 4.880 -4.564 1.00 91.19 84 ASN A O 1
ATOM 673 N N . LEU A 1 85 ? -2.511 5.335 -6.753 1.00 91.81 85 LEU A N 1
ATOM 674 C CA . LEU A 1 85 ? -3.443 6.455 -6.574 1.00 91.81 85 LEU A CA 1
ATOM 675 C C . LEU A 1 85 ? -4.799 6.002 -6.020 1.00 91.81 85 LEU A C 1
ATOM 677 O O . LEU A 1 85 ? -5.337 6.638 -5.112 1.00 91.81 85 LEU A O 1
ATOM 681 N N . ALA A 1 86 ? -5.344 4.904 -6.547 1.00 92.19 86 ALA A N 1
ATOM 682 C CA . ALA A 1 86 ? -6.604 4.338 -6.079 1.00 92.19 86 ALA A CA 1
ATOM 683 C C . ALA A 1 86 ? -6.500 3.867 -4.621 1.00 92.19 86 ALA A C 1
ATOM 685 O O . ALA A 1 86 ? -7.393 4.155 -3.823 1.00 92.19 86 ALA A O 1
ATOM 686 N N . GLU A 1 87 ? -5.403 3.198 -4.258 1.00 91.56 87 GLU A N 1
ATOM 687 C CA . GLU A 1 87 ? -5.149 2.772 -2.880 1.00 91.56 87 GLU A CA 1
ATOM 688 C C . GLU A 1 87 ? -5.022 3.972 -1.944 1.00 91.56 87 GLU A C 1
ATOM 690 O O . GLU A 1 87 ? -5.691 4.010 -0.914 1.00 91.56 87 GLU A O 1
ATOM 695 N N . PHE A 1 88 ? -4.271 5.000 -2.343 1.00 89.25 88 PHE A N 1
ATOM 696 C CA . PHE A 1 88 ? -4.121 6.216 -1.551 1.00 89.25 88 PHE A CA 1
ATOM 697 C C . PHE A 1 88 ? -5.469 6.913 -1.303 1.00 89.25 88 PHE A C 1
ATOM 699 O O . PHE A 1 88 ? -5.789 7.272 -0.165 1.00 89.25 88 PHE A O 1
ATOM 706 N N . ALA A 1 89 ? -6.300 7.055 -2.340 1.00 92.19 89 ALA A N 1
ATOM 707 C CA . ALA A 1 89 ? -7.635 7.639 -2.220 1.00 92.19 89 ALA A CA 1
ATOM 708 C C . ALA A 1 89 ? -8.560 6.798 -1.322 1.00 92.19 89 ALA A C 1
ATOM 710 O O . ALA A 1 89 ? -9.250 7.346 -0.456 1.00 92.19 89 ALA A O 1
ATOM 711 N N . ALA A 1 90 ? -8.549 5.472 -1.483 1.00 92.38 90 ALA A N 1
ATOM 712 C CA . ALA A 1 90 ? -9.333 4.555 -0.659 1.00 92.38 90 ALA A CA 1
ATOM 713 C C . ALA A 1 90 ? -8.877 4.572 0.813 1.00 92.38 90 ALA A C 1
ATOM 715 O O . ALA A 1 90 ? -9.710 4.548 1.727 1.00 92.38 90 ALA A O 1
ATOM 716 N N . THR A 1 91 ? -7.576 4.700 1.067 1.00 91.25 91 THR A N 1
ATOM 717 C CA . THR A 1 91 ? -7.001 4.827 2.413 1.00 91.25 91 THR A CA 1
ATOM 718 C C . THR A 1 91 ? -7.411 6.139 3.078 1.00 91.25 91 THR A C 1
ATOM 720 O O . THR A 1 91 ? -7.849 6.129 4.229 1.00 91.25 91 THR A O 1
ATOM 723 N N . ILE A 1 92 ? -7.392 7.265 2.356 1.00 90.88 92 ILE A N 1
ATOM 724 C CA . ILE A 1 92 ? -7.912 8.540 2.880 1.00 90.88 92 ILE A CA 1
ATOM 725 C C . ILE A 1 92 ? -9.408 8.432 3.183 1.00 90.88 92 ILE A C 1
ATOM 727 O O . ILE A 1 92 ? -9.848 8.807 4.273 1.00 90.88 92 ILE A O 1
ATOM 731 N N . TYR A 1 93 ? -10.197 7.901 2.245 1.00 94.00 93 TYR A N 1
ATOM 732 C CA . TYR A 1 93 ? -11.636 7.732 2.435 1.00 94.00 93 TYR A CA 1
ATOM 733 C C . TYR A 1 93 ? -11.934 6.894 3.682 1.00 94.00 93 TYR A C 1
ATOM 735 O O . TYR A 1 93 ? -12.717 7.305 4.540 1.00 94.00 93 TYR A O 1
ATOM 743 N N . THR A 1 94 ? -11.260 5.755 3.837 1.00 93.12 94 THR A N 1
ATOM 744 C CA . THR A 1 94 ? -11.452 4.890 5.005 1.00 93.12 94 THR A CA 1
ATOM 745 C C . THR A 1 94 ? -10.969 5.512 6.300 1.00 93.12 94 THR A C 1
ATOM 747 O O . THR A 1 94 ? -11.671 5.398 7.303 1.00 93.12 94 THR A O 1
ATOM 750 N N . ALA A 1 95 ? -9.865 6.254 6.307 1.00 89.06 95 ALA A N 1
ATOM 751 C CA . ALA A 1 95 ? -9.439 7.012 7.483 1.00 89.06 95 ALA A CA 1
ATOM 752 C C . ALA A 1 95 ? -10.500 8.042 7.929 1.00 89.06 95 ALA A C 1
ATOM 754 O O . ALA A 1 95 ? -10.750 8.215 9.124 1.00 89.06 95 ALA A O 1
ATOM 755 N N . ILE A 1 96 ? -11.174 8.702 6.981 1.00 93.12 96 ILE A N 1
ATOM 756 C CA . ILE A 1 96 ? -12.245 9.664 7.283 1.00 93.12 96 ILE A CA 1
ATOM 757 C C . ILE A 1 96 ? -13.486 8.955 7.842 1.00 93.12 96 ILE A C 1
ATOM 759 O O . ILE A 1 96 ? -14.067 9.425 8.821 1.00 93.12 96 ILE A O 1
ATOM 763 N N . GLN A 1 97 ? -13.910 7.843 7.239 1.00 93.44 97 GLN A N 1
ATOM 764 C CA . GLN A 1 97 ? -15.115 7.124 7.673 1.00 93.44 97 GLN A CA 1
ATOM 765 C C . GLN A 1 97 ? -14.916 6.388 9.003 1.00 93.44 97 GLN A C 1
ATOM 767 O O . GLN A 1 97 ? -15.796 6.416 9.862 1.00 93.44 97 GLN A O 1
ATOM 772 N N . THR A 1 98 ? -13.736 5.810 9.230 1.00 91.50 98 THR A N 1
ATOM 773 C CA . THR A 1 98 ? -13.407 5.141 10.500 1.00 91.50 98 THR A CA 1
ATOM 774 C C . THR A 1 98 ? -13.387 6.115 11.674 1.00 91.50 98 THR A C 1
ATOM 776 O O . THR A 1 98 ? -13.843 5.764 12.761 1.00 91.50 98 THR A O 1
ATOM 779 N N . ARG A 1 99 ? -12.980 7.374 11.454 1.00 89.19 99 ARG A N 1
ATOM 780 C CA . ARG A 1 99 ? -13.123 8.457 12.448 1.00 89.19 99 ARG A CA 1
ATOM 781 C C . ARG A 1 99 ? -14.575 8.755 12.829 1.00 89.19 99 ARG A C 1
ATOM 783 O O . ARG A 1 99 ? -14.813 9.247 13.926 1.00 89.19 99 ARG A O 1
ATOM 790 N N . LYS A 1 100 ? -15.534 8.458 11.949 1.00 92.56 100 LYS A N 1
ATOM 791 C CA . LYS A 1 100 ? -16.979 8.581 12.205 1.00 92.56 100 LYS A CA 1
ATOM 792 C C . LYS A 1 100 ? -17.597 7.294 12.772 1.00 92.56 100 LYS A C 1
ATOM 794 O O . LYS A 1 100 ? -18.807 7.246 12.953 1.00 92.56 100 LYS A O 1
ATOM 799 N N . GLY A 1 101 ? -16.795 6.255 13.025 1.00 89.69 101 GLY A N 1
ATOM 800 C CA . GLY A 1 101 ? -17.269 4.950 13.498 1.00 89.69 101 GLY A CA 1
ATOM 801 C C . GLY A 1 101 ? -17.947 4.093 12.424 1.00 89.69 101 GLY A C 1
ATOM 802 O O . GLY A 1 101 ? -18.588 3.101 12.756 1.00 89.69 101 GLY A O 1
ATOM 803 N N . ILE A 1 102 ? -17.821 4.457 11.144 1.00 91.94 102 ILE A N 1
ATOM 804 C CA . ILE A 1 102 ? -18.414 3.705 10.033 1.00 91.94 102 ILE A CA 1
ATOM 805 C C . ILE A 1 102 ? -17.434 2.618 9.592 1.00 91.94 102 ILE A C 1
ATOM 807 O O . ILE A 1 102 ? -1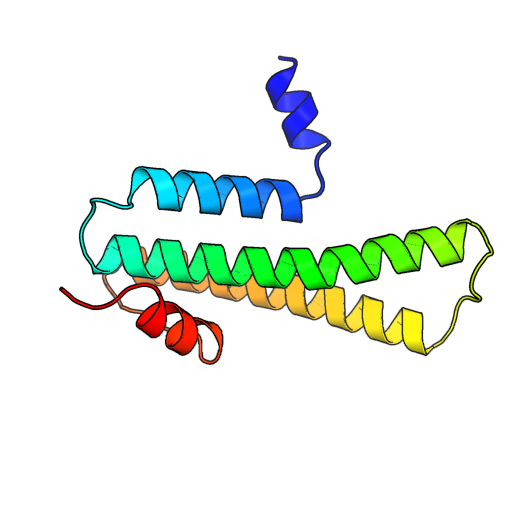6.271 2.901 9.291 1.00 91.94 102 ILE A O 1
ATOM 811 N N . HIS A 1 103 ? -17.915 1.374 9.535 1.00 91.25 103 HIS A N 1
ATOM 812 C CA . HIS A 1 103 ? -17.125 0.242 9.069 1.00 91.25 103 HIS A CA 1
ATOM 813 C C . HIS A 1 103 ? -17.062 0.234 7.542 1.00 91.25 103 HIS A C 1
ATOM 815 O O . HIS A 1 103 ? -18.069 0.018 6.873 1.00 91.25 103 HIS A O 1
ATOM 821 N N . VAL A 1 104 ? -15.879 0.509 6.992 1.00 92.44 104 VAL A N 1
ATOM 822 C CA . VAL A 1 104 ? -15.645 0.454 5.546 1.00 92.44 104 VAL A CA 1
ATOM 823 C C . VAL A 1 104 ? -14.795 -0.750 5.184 1.00 92.44 104 VAL A C 1
ATOM 825 O O . VAL A 1 104 ? -13.594 -0.793 5.476 1.00 92.44 104 VAL A O 1
ATOM 828 N N . GLU A 1 105 ? -15.421 -1.678 4.473 1.00 92.50 105 GLU A N 1
ATOM 829 C CA . GLU A 1 105 ? -14.770 -2.859 3.934 1.00 92.50 105 GLU A CA 1
ATOM 830 C C . GLU A 1 105 ? -14.433 -2.672 2.460 1.00 92.50 105 GLU A C 1
ATOM 832 O O . GLU A 1 105 ? -15.265 -2.246 1.657 1.00 92.50 105 GLU A O 1
ATOM 837 N N . TRP A 1 106 ? -13.189 -2.966 2.093 1.00 91.06 106 TRP A N 1
ATOM 838 C CA . TRP A 1 106 ? -12.778 -2.916 0.697 1.00 91.06 106 TRP A CA 1
ATOM 839 C C . TRP A 1 106 ? -13.184 -4.218 0.031 1.00 91.06 106 TRP A C 1
ATOM 841 O O . TRP A 1 106 ? -12.971 -5.292 0.586 1.00 91.06 106 TRP A O 1
ATOM 851 N N . TRP A 1 107 ? -13.700 -4.129 -1.192 1.00 86.06 107 TRP A N 1
ATOM 852 C CA . TRP A 1 107 ? -14.209 -5.289 -1.923 1.00 86.06 107 TRP A CA 1
ATOM 853 C C . TRP A 1 107 ? -13.216 -6.467 -1.988 1.00 86.06 107 TRP A C 1
ATOM 855 O O . TRP A 1 107 ? -13.606 -7.616 -1.793 1.00 86.06 107 TRP A O 1
ATOM 865 N N . PHE A 1 108 ? -11.923 -6.188 -2.197 1.00 86.62 108 PHE A N 1
ATOM 866 C CA . PHE A 1 108 ? -10.883 -7.220 -2.251 1.00 86.62 108 PHE A CA 1
ATOM 867 C C . PHE A 1 108 ? -10.279 -7.538 -0.871 1.00 86.62 108 PHE A C 1
ATOM 869 O O . PHE A 1 108 ? -10.268 -8.691 -0.441 1.00 86.62 108 PHE A O 1
ATOM 876 N N . TYR A 1 109 ? -9.798 -6.525 -0.141 1.00 90.00 109 TYR A N 1
ATOM 877 C CA . TYR A 1 109 ? -9.075 -6.751 1.116 1.00 90.00 109 TYR A CA 1
ATOM 878 C C . TYR A 1 109 ? -9.979 -7.077 2.309 1.00 90.00 109 TYR A C 1
ATOM 880 O O . TYR A 1 109 ? -9.503 -7.701 3.254 1.00 90.00 109 TYR A O 1
ATOM 888 N N . GLY A 1 110 ? -11.261 -6.705 2.289 1.00 88.62 110 GLY A N 1
ATOM 889 C CA . GLY A 1 110 ? -12.199 -6.955 3.388 1.00 88.62 110 GLY A CA 1
ATOM 890 C C . GLY A 1 110 ? -12.385 -8.447 3.656 1.00 88.62 110 GLY A C 1
ATOM 891 O O . GLY A 1 110 ? -12.211 -8.897 4.786 1.00 88.62 110 GLY A O 1
ATOM 892 N N . ASN A 1 111 ? -12.596 -9.242 2.602 1.00 90.06 111 ASN A N 1
ATOM 893 C CA . ASN A 1 111 ? -12.720 -10.700 2.708 1.00 90.06 111 ASN A CA 1
ATOM 894 C C . ASN A 1 111 ? -11.458 -11.353 3.297 1.00 90.06 111 ASN A C 1
ATOM 896 O O . ASN A 1 111 ? -11.548 -12.194 4.189 1.00 90.06 111 ASN A O 1
ATOM 900 N N . LEU A 1 112 ? -10.270 -10.930 2.847 1.00 89.38 112 LEU A N 1
ATOM 901 C CA . LEU A 1 112 ? -8.999 -11.404 3.409 1.00 89.38 112 LEU A CA 1
ATOM 902 C C . LEU A 1 112 ? -8.847 -10.989 4.877 1.00 89.38 112 LEU A C 1
ATOM 904 O O . LEU A 1 112 ? -8.399 -11.773 5.711 1.00 89.38 112 LEU A O 1
ATOM 908 N N . THR A 1 113 ? -9.259 -9.767 5.206 1.00 91.69 113 THR A N 1
ATOM 909 C CA . THR A 1 113 ? -9.182 -9.227 6.565 1.00 91.69 113 THR A CA 1
ATOM 910 C C . THR A 1 113 ? -10.090 -9.989 7.520 1.00 91.69 113 THR A C 1
ATOM 912 O O . THR A 1 113 ? -9.661 -10.282 8.632 1.00 91.69 113 THR A O 1
ATOM 915 N N . HIS A 1 114 ? -11.291 -10.384 7.092 1.00 90.00 114 HIS A N 1
ATOM 916 C CA . HIS A 1 114 ? -12.197 -11.221 7.888 1.00 90.00 114 HIS A CA 1
ATOM 917 C C . HIS A 1 114 ? -11.595 -12.585 8.231 1.00 90.00 114 HIS A C 1
ATOM 919 O O . HIS A 1 114 ? -11.725 -13.045 9.364 1.00 90.00 114 HIS A O 1
ATOM 925 N N . LEU A 1 115 ? -10.879 -13.205 7.288 1.00 88.12 115 LEU A N 1
ATOM 926 C CA . LEU A 1 115 ? -10.186 -14.476 7.523 1.00 88.12 115 LEU A CA 1
ATOM 927 C C . LEU A 1 115 ? -9.005 -14.323 8.498 1.00 88.12 115 LEU A C 1
ATOM 929 O O . LEU A 1 115 ? -8.763 -15.204 9.321 1.00 88.12 115 LEU A O 1
ATOM 933 N N . ILE A 1 116 ? -8.272 -13.207 8.420 1.00 88.19 116 ILE A N 1
ATOM 934 C CA . ILE A 1 116 ? -7.086 -12.945 9.256 1.00 88.19 116 ILE A CA 1
ATOM 935 C C . ILE A 1 116 ? -7.477 -12.441 10.657 1.00 88.19 116 ILE A C 1
ATOM 937 O O . ILE A 1 116 ? -6.811 -12.747 11.649 1.00 88.19 116 ILE A O 1
ATOM 941 N N . CYS A 1 117 ? -8.546 -11.652 10.752 1.00 86.81 117 CYS A N 1
ATOM 942 C CA . CYS A 1 117 ? -9.025 -11.005 11.966 1.00 86.81 117 CYS A CA 1
ATOM 943 C C . CYS A 1 117 ? -10.453 -11.482 12.290 1.00 86.81 117 CYS A C 1
ATOM 945 O O . CYS A 1 117 ? -11.419 -10.757 12.033 1.00 86.81 117 CYS A O 1
ATOM 947 N N . PRO A 1 118 ? -10.610 -12.674 12.894 1.00 79.44 118 PRO A N 1
ATOM 948 C CA . PRO A 1 118 ? -11.923 -13.165 13.288 1.00 79.44 118 PRO A CA 1
ATOM 949 C C . PRO A 1 118 ? -12.526 -12.287 14.392 1.00 79.44 118 PRO A C 1
ATOM 951 O O . PRO A 1 118 ? -11.819 -11.817 15.300 1.00 79.44 118 PRO A O 1
ATOM 954 N N . ALA A 1 119 ? -13.840 -12.068 14.308 1.00 72.44 119 ALA A N 1
ATOM 955 C CA . ALA A 1 119 ? -14.623 -11.497 15.396 1.00 72.44 119 ALA A CA 1
ATOM 956 C C . ALA A 1 119 ? -14.589 -12.491 16.564 1.00 72.44 119 ALA A C 1
ATOM 958 O O . ALA A 1 119 ? -14.997 -13.641 16.418 1.00 72.44 119 ALA A O 1
ATOM 959 N N . LYS A 1 120 ? -13.994 -12.069 17.681 1.00 59.81 120 LYS A N 1
ATOM 960 C CA . LYS A 1 120 ? -14.034 -12.805 18.947 1.00 59.81 120 LYS A CA 1
ATOM 961 C C . LYS A 1 120 ? -15.153 -12.250 19.801 1.00 59.81 120 LYS A C 1
ATOM 963 O O . LYS A 1 120 ? -15.294 -11.006 19.776 1.00 59.81 120 LYS A O 1
#

Secondary structure (DSSP, 8-state):
-HHHHHHH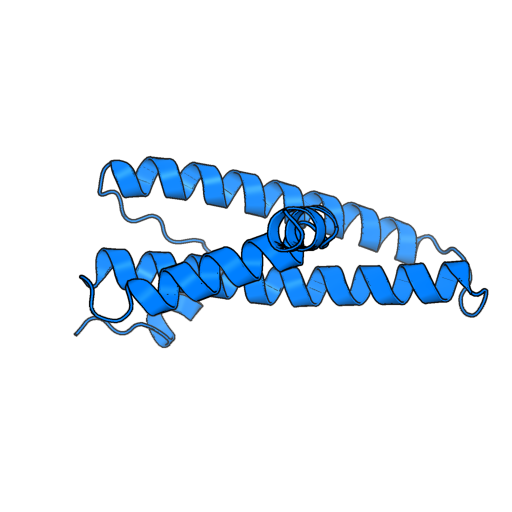HS-HHHHHHHHHHHHHHHHTTS-HHHHHHHHHHHHHHHHHHHHHHHHHHHHHHHHHTSS---HHHHHHHHHHHHHHHHHHHHHHHHHHHHHTT-----TTHHHHHHHHS---